Protein AF-0000000086112412 (afdb_homodimer)

Organism: NCBI:txid247094

Solvent-accessible surface area (backbone atoms only — not comparable to full-atom values): 7505 Å² total; per-residue (Å²): 132,84,78,70,73,68,68,68,74,53,65,44,59,56,47,49,50,49,49,50,50,15,34,48,50,32,51,50,53,48,42,70,76,32,40,67,43,32,32,53,35,8,46,41,42,70,71,30,73,93,46,27,77,70,74,34,40,70,40,39,38,48,37,15,52,48,49,48,69,104,134,83,79,72,73,70,70,70,73,53,66,46,61,57,46,48,49,48,48,50,49,16,36,49,49,33,52,51,53,49,43,70,76,32,42,67,45,33,31,53,35,8,46,42,43,69,71,30,73,94,46,28,78,70,75,34,39,71,41,38,38,49,36,15,51,48,50,49,70,103

Sequence (140 aa):
MANQNQEVDCPCGLLKGERKSNMQAALEITAKYCHNEMEEYGKCVSSKPGTWHHDCHTLKVKVAQCTSSQMANQNQEVDCPCGLLKGERKSNMQAALEITAKYCHNEMEEYGKCVSSKPGTWHHDCHTLKVKVAQCTSSQ

Foldseek 3Di:
DPPPPPPVPPVVVVVVVVVVVVVVVLVVVLCVQCVPLVVVLVVLCVVDPPCSVPPSVVSVVVSVVSSVVD/DPPPPPPVPPVVVVVVVVVVVVVVVLVVVLCVQCVPLVVVLVVLCVVDPPCSVPVSVVSVVVSVVSSVVD

InterPro domains:
  IPR031731 IMS import disulfide relay-system, CHCH-CHCH-like Cx9C [PF16860] (27-70)
  IPR052848 Coiled-coil-helix-coiled-coil-helix domain-containing protein [PTHR47106] (23-69)

Secondary structure (DSSP, 8-state):
----------THHHHHHHHHHHHHHHHHHHHHHSHHHHHHHHHHHHHSTTTHHHHTHHHHHHHHHHHHH-/----------THHHHHHHHHHHHHHHHHHHHHHSHHHHHHHHHHHHHSTTTHHHHTHHHHHHHHHHHHH-

pLDDT: mean 83.16, std 20.68, range [24.36, 97.25]

Structure (mmCIF, N/CA/C/O backbone):
data_AF-0000000086112412-model_v1
#
loop_
_entity.id
_entity.type
_entity.pdbx_description
1 polymer 'IMS import disulfide relay-system CHCH-CHCH-like Cx9C domain-containing protein'
#
loop_
_atom_site.group_PDB
_atom_site.id
_atom_site.type_symbol
_atom_site.label_atom_id
_atom_site.label_alt_id
_atom_site.label_comp_id
_atom_site.label_asym_id
_atom_site.label_entity_id
_atom_site.label_seq_id
_atom_site.pdbx_PDB_ins_code
_atom_site.Cartn_x
_atom_site.Cartn_y
_atom_site.Cartn_z
_atom_site.occupancy
_atom_site.B_iso_or_equiv
_atom_site.auth_seq_id
_atom_site.auth_comp_id
_atom_site.auth_asym_id
_atom_site.auth_atom_id
_atom_site.pdbx_PDB_model_num
ATOM 1 N N . MET A 1 1 ? 39.25 11.047 33.594 1 33.5 1 MET A N 1
ATOM 2 C CA . MET A 1 1 ? 38.281 11.758 32.781 1 33.5 1 MET A CA 1
ATOM 3 C C . MET A 1 1 ? 37.375 10.781 32.031 1 33.5 1 MET A C 1
ATOM 5 O O . MET A 1 1 ? 37.844 9.891 31.328 1 33.5 1 MET A O 1
ATOM 9 N N . ALA A 1 2 ? 36.156 10.477 32.688 1 34.78 2 ALA A N 1
ATOM 10 C CA . ALA A 1 2 ? 35.188 9.453 32.344 1 34.78 2 ALA A CA 1
ATOM 11 C C . ALA A 1 2 ? 34.656 9.641 30.938 1 34.78 2 ALA A C 1
ATOM 13 O O . ALA A 1 2 ? 34.344 10.758 30.531 1 34.78 2 ALA A O 1
ATOM 14 N N . ASN A 1 3 ? 35.219 8.938 30 1 34.06 3 ASN A N 1
ATOM 15 C CA . ASN A 1 3 ? 34.75 8.773 28.625 1 34.06 3 ASN A CA 1
ATOM 16 C C . ASN A 1 3 ? 33.25 8.375 28.594 1 34.06 3 ASN A C 1
ATOM 18 O O . ASN A 1 3 ? 32.938 7.219 28.859 1 34.06 3 ASN A O 1
ATOM 22 N N . GLN A 1 4 ? 32.438 9.094 29.359 1 30.02 4 GLN A N 1
ATOM 23 C CA . GLN A 1 4 ? 31.016 8.82 29.234 1 30.02 4 GLN A CA 1
ATOM 24 C C . GLN A 1 4 ? 30.609 8.742 27.766 1 30.02 4 GLN A C 1
ATOM 26 O O . GLN A 1 4 ? 30.719 9.719 27.016 1 30.02 4 GLN A O 1
ATOM 31 N N . ASN A 1 5 ? 30.984 7.691 27.109 1 37.12 5 ASN A N 1
ATOM 32 C CA . ASN A 1 5 ? 30.312 7.301 25.875 1 37.12 5 ASN A CA 1
ATOM 33 C C . ASN A 1 5 ? 28.828 7.613 25.922 1 37.12 5 ASN A C 1
ATOM 35 O O . ASN A 1 5 ? 28.062 6.906 26.594 1 37.12 5 ASN A O 1
ATOM 39 N N . GLN A 1 6 ? 28.422 8.766 26.234 1 33.25 6 GLN A N 1
ATOM 40 C CA . GLN A 1 6 ? 27.016 9.102 26.016 1 33.25 6 GLN A CA 1
ATOM 41 C C . GLN A 1 6 ? 26.516 8.523 24.703 1 33.25 6 GLN A C 1
ATOM 43 O O . GLN A 1 6 ? 26.875 8.992 23.625 1 33.25 6 GLN A O 1
ATOM 48 N N . GLU A 1 7 ? 26.438 7.223 24.641 1 42.53 7 GLU A N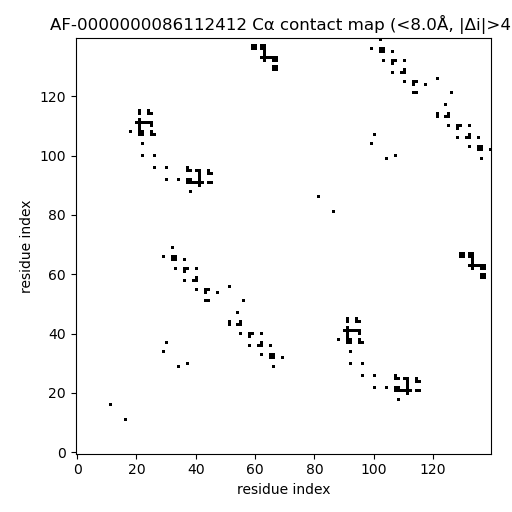 1
ATOM 49 C CA . GLU A 1 7 ? 25.516 6.746 23.609 1 42.53 7 GLU A CA 1
ATOM 50 C C . GLU A 1 7 ? 24.328 7.691 23.453 1 42.53 7 GLU A C 1
ATOM 52 O O . GLU A 1 7 ? 23.547 7.859 24.391 1 42.53 7 GLU A O 1
ATOM 57 N N . VAL A 1 8 ? 24.469 8.781 22.953 1 42.44 8 VAL A N 1
ATOM 58 C CA . VAL A 1 8 ? 23.312 9.531 22.438 1 42.44 8 VAL A CA 1
ATOM 59 C C . VAL A 1 8 ? 22.203 8.57 22.047 1 42.44 8 VAL A C 1
ATOM 61 O O . VAL A 1 8 ? 22.391 7.738 21.141 1 42.44 8 VAL A O 1
ATOM 64 N N . ASP A 1 9 ? 21.547 7.891 22.938 1 46.16 9 ASP A N 1
ATOM 65 C CA . ASP A 1 9 ? 20.234 7.305 22.688 1 46.16 9 ASP A CA 1
ATOM 66 C C . ASP A 1 9 ? 19.531 8.008 21.516 1 46.16 9 ASP A C 1
ATOM 68 O O . ASP A 1 9 ? 19.203 9.188 21.609 1 46.16 9 ASP A O 1
ATOM 72 N N . CYS A 1 10 ? 20.094 8.008 20.453 1 48.44 10 CYS A N 1
ATOM 73 C CA . CYS A 1 10 ? 19.547 8.492 19.188 1 48.44 10 CYS A CA 1
ATOM 74 C C . CYS A 1 10 ? 18.016 8.594 19.281 1 48.44 10 CYS A C 1
ATOM 76 O O . CYS A 1 10 ? 17.359 7.676 19.766 1 48.44 10 CYS A O 1
ATOM 78 N N . PRO A 1 11 ? 17.531 9.781 19.453 1 56.34 11 PRO A N 1
ATOM 79 C CA . PRO A 1 11 ? 16.125 10 19.125 1 56.34 11 PRO A CA 1
ATOM 80 C C . PRO A 1 11 ? 15.617 9.055 18.031 1 56.34 11 PRO A C 1
ATOM 82 O O . PRO A 1 11 ? 14.547 9.273 17.469 1 56.34 11 PRO A O 1
ATOM 85 N N . CYS A 1 12 ? 16.625 8.141 17.828 1 59.5 12 CYS A N 1
ATOM 86 C CA . CYS A 1 12 ? 16.328 7.164 16.781 1 59.5 12 CYS A CA 1
ATOM 87 C C . CYS A 1 12 ? 15.07 6.367 17.109 1 59.5 12 CYS A C 1
ATOM 89 O O . CYS A 1 12 ? 14.25 6.09 16.234 1 59.5 12 CYS A O 1
ATOM 91 N N . GLY A 1 13 ? 15.125 5.98 18.406 1 61.91 13 GLY A N 1
ATOM 92 C CA . GLY A 1 13 ? 13.898 5.277 18.75 1 61.91 13 GLY A CA 1
ATOM 93 C C . GLY A 1 13 ? 12.648 6.043 18.391 1 61.91 13 GLY A C 1
ATOM 94 O O . GLY A 1 13 ? 11.688 5.465 17.859 1 61.91 13 GLY A O 1
ATOM 95 N N . LEU A 1 14 ? 12.68 7.293 18.766 1 69.06 14 LEU A N 1
ATOM 96 C CA . LEU A 1 14 ? 11.531 8.133 18.422 1 69.06 14 LEU A CA 1
ATOM 97 C C . LEU A 1 14 ? 11.367 8.234 16.906 1 69.06 14 LEU A C 1
ATOM 99 O O . LEU A 1 14 ? 10.25 8.156 16.391 1 69.06 14 LEU A O 1
ATOM 103 N N . LEU A 1 15 ? 12.57 8.352 16.281 1 76.5 15 LEU A N 1
ATOM 104 C CA . LEU A 1 15 ? 12.5 8.422 14.828 1 76.5 15 LEU A CA 1
ATOM 105 C C . LEU A 1 15 ? 11.961 7.117 14.242 1 76.5 15 LEU A C 1
ATOM 107 O O . LEU A 1 15 ? 11.148 7.137 13.32 1 76.5 15 LEU A O 1
ATOM 111 N N . LYS A 1 16 ? 12.531 6.082 15.008 1 80.31 16 LYS A N 1
ATOM 112 C CA . LYS A 1 16 ? 12.023 4.785 14.562 1 80.31 16 LYS A CA 1
ATOM 113 C C . LYS A 1 16 ? 10.523 4.66 14.844 1 80.31 16 LYS A C 1
ATOM 115 O O . LYS A 1 16 ? 9.781 4.129 14.016 1 80.31 16 LYS A O 1
ATOM 120 N N . GLY A 1 17 ? 10.094 5.145 15.984 1 84.31 17 GLY A N 1
ATOM 121 C CA . GLY A 1 17 ? 8.688 5.156 16.328 1 84.31 17 GLY A CA 1
ATOM 122 C C . GLY A 1 17 ? 7.844 5.977 15.375 1 84.31 17 GLY A C 1
ATOM 123 O O . GLY A 1 17 ? 6.797 5.516 14.906 1 84.31 17 GLY A O 1
ATOM 124 N N . GLU A 1 18 ? 8.336 7.082 15.125 1 85.06 18 GLU A N 1
ATOM 125 C CA . GLU A 1 18 ? 7.613 7.961 14.203 1 85.06 18 GLU A CA 1
ATOM 126 C C . GLU A 1 18 ? 7.594 7.383 12.797 1 85.06 18 GLU A C 1
ATOM 128 O O . GLU A 1 18 ? 6.562 7.41 12.117 1 85.06 18 GLU A O 1
ATOM 133 N N . ARG A 1 19 ? 8.742 6.859 12.445 1 83.75 19 ARG A N 1
ATOM 134 C CA . ARG A 1 19 ? 8.836 6.266 11.117 1 83.75 19 ARG A CA 1
ATOM 135 C C . ARG A 1 19 ? 7.863 5.102 10.969 1 83.75 19 ARG A C 1
ATOM 137 O O . ARG A 1 19 ? 7.203 4.969 9.93 1 83.75 19 ARG A O 1
ATOM 144 N N . LYS A 1 20 ? 7.801 4.348 12.055 1 88.19 20 LYS A N 1
ATOM 145 C CA . LYS A 1 20 ? 6.879 3.217 12.031 1 88.19 20 LYS A CA 1
ATOM 146 C C . LYS A 1 20 ? 5.43 3.691 11.977 1 88.19 20 LYS A C 1
ATOM 148 O O . LYS A 1 20 ? 4.617 3.135 11.234 1 88.19 20 LYS A O 1
ATOM 153 N N . SER A 1 21 ? 5.129 4.695 12.672 1 92.19 21 SER A N 1
ATOM 154 C CA . SER A 1 21 ? 3.777 5.242 12.703 1 92.19 21 SER A CA 1
ATOM 155 C C . SER A 1 21 ? 3.396 5.848 11.352 1 92.19 21 SER A C 1
ATOM 157 O O . SER A 1 21 ? 2.268 5.676 10.891 1 92.19 21 SER A O 1
ATOM 159 N N . ASN A 1 22 ? 4.285 6.469 10.781 1 93.62 22 ASN A N 1
ATOM 160 C CA . ASN A 1 22 ? 4.023 7.066 9.477 1 93.62 22 ASN A CA 1
ATOM 161 C C . ASN A 1 22 ? 3.807 6 8.406 1 93.62 22 ASN A C 1
ATOM 163 O O . ASN A 1 22 ? 2.912 6.129 7.566 1 93.62 22 ASN A O 1
ATOM 167 N N . MET A 1 23 ? 4.641 4.973 8.406 1 94 23 MET A N 1
ATOM 168 C CA . MET A 1 23 ? 4.461 3.846 7.492 1 94 23 MET A CA 1
ATOM 169 C C . MET A 1 23 ? 3.1 3.188 7.699 1 94 23 MET A C 1
ATOM 171 O O . MET A 1 23 ? 2.395 2.898 6.73 1 94 23 MET A O 1
ATOM 175 N N . GLN A 1 24 ? 2.768 3.08 8.969 1 93.44 24 GLN A N 1
ATOM 176 C CA . GLN A 1 24 ? 1.493 2.447 9.289 1 93.44 24 GLN A CA 1
ATOM 177 C C . GLN A 1 24 ? 0.321 3.301 8.812 1 93.44 24 GLN A C 1
ATOM 179 O O . GLN A 1 24 ? -0.668 2.773 8.297 1 93.44 24 GLN A O 1
ATOM 184 N N . ALA A 1 25 ? 0.464 4.559 8.984 1 93.81 25 ALA A N 1
ATOM 185 C CA . ALA A 1 25 ? -0.585 5.457 8.508 1 93.81 25 ALA A CA 1
ATOM 186 C C . ALA A 1 25 ? -0.756 5.344 6.996 1 93.81 25 ALA A C 1
ATOM 188 O O . ALA A 1 25 ? -1.88 5.254 6.496 1 93.81 25 ALA A O 1
ATOM 189 N N . ALA A 1 26 ? 0.316 5.34 6.215 1 95.88 26 ALA A N 1
ATOM 190 C CA . ALA A 1 26 ? 0.276 5.211 4.758 1 95.88 26 ALA A CA 1
ATOM 191 C C . ALA A 1 26 ? -0.35 3.881 4.344 1 95.88 26 ALA A C 1
ATOM 193 O O . ALA A 1 26 ? -1.208 3.842 3.461 1 95.88 26 ALA A O 1
ATOM 194 N N . LEU A 1 27 ? 0.049 2.803 5.031 1 95.62 27 LEU A N 1
ATOM 195 C CA . LEU A 1 27 ? -0.446 1.47 4.703 1 95.62 27 LEU A CA 1
ATOM 196 C C . LEU A 1 27 ? -1.939 1.358 4.992 1 95.62 27 LEU A C 1
ATOM 198 O O . LEU A 1 27 ? -2.684 0.765 4.207 1 95.62 27 LEU A O 1
ATOM 202 N N . GLU A 1 28 ? -2.363 1.979 6.113 1 93 28 GLU A N 1
ATOM 203 C CA . GLU A 1 28 ? -3.771 1.932 6.496 1 93 28 GLU A CA 1
ATOM 204 C C . GLU A 1 28 ? -4.641 2.674 5.488 1 93 28 GLU A C 1
ATOM 206 O O . GLU A 1 28 ? -5.727 2.207 5.137 1 93 28 GLU A O 1
ATOM 211 N N . ILE A 1 29 ? -4.215 3.777 4.949 1 92.88 29 ILE A N 1
ATOM 212 C CA . ILE A 1 29 ? -4.969 4.547 3.967 1 92.88 29 ILE A CA 1
ATOM 213 C C . ILE A 1 29 ? -5.078 3.756 2.666 1 92.88 29 ILE A C 1
ATOM 215 O O . ILE A 1 29 ? -6.168 3.635 2.098 1 92.88 29 ILE A O 1
ATOM 219 N N . THR A 1 30 ? -3.963 3.242 2.24 1 93.69 30 THR A N 1
ATOM 220 C CA . THR A 1 30 ? -3.947 2.465 1.007 1 93.69 30 THR A CA 1
ATOM 221 C C . THR A 1 30 ? -4.895 1.271 1.107 1 93.69 30 THR A C 1
ATOM 223 O O . THR A 1 30 ? -5.66 1.001 0.181 1 93.69 30 THR A O 1
ATOM 226 N N . ALA A 1 31 ? -4.805 0.568 2.205 1 93.62 31 ALA A N 1
ATOM 227 C CA . ALA A 1 31 ? -5.648 -0.607 2.408 1 93.62 31 ALA A CA 1
ATOM 228 C C . ALA A 1 31 ? -7.121 -0.219 2.496 1 93.62 31 ALA A C 1
ATOM 230 O O . ALA A 1 31 ? -7.992 -0.946 2.01 1 93.62 31 ALA A O 1
ATOM 231 N N . LYS A 1 32 ? -7.445 0.872 3.152 1 93.5 32 LYS A N 1
ATOM 232 C CA . LYS A 1 32 ? -8.82 1.317 3.348 1 93.5 32 LYS A CA 1
ATOM 233 C C . LYS A 1 32 ? -9.516 1.554 2.01 1 93.5 32 LYS A C 1
ATOM 235 O O . LYS A 1 32 ? -10.68 1.172 1.83 1 93.5 32 LYS A O 1
ATOM 240 N N . TYR A 1 33 ? -8.844 2.121 1.06 1 93.38 33 TYR A N 1
ATOM 241 C CA . TYR A 1 33 ? -9.469 2.514 -0.197 1 93.38 33 TYR A CA 1
ATOM 242 C C . TYR A 1 33 ? -9.305 1.427 -1.252 1 93.38 33 TYR A C 1
ATOM 244 O O . TYR A 1 33 ? -10.141 1.296 -2.152 1 93.38 33 TYR A O 1
ATOM 252 N N . CYS A 1 34 ? -8.273 0.674 -1.155 1 96.56 34 CYS A N 1
ATOM 253 C CA . CYS A 1 34 ? -7.969 -0.286 -2.209 1 96.56 34 CYS A CA 1
ATOM 254 C C . CYS A 1 34 ? -7.949 -1.709 -1.663 1 96.56 34 CYS A C 1
ATOM 256 O O . CYS A 1 34 ? -7.164 -2.541 -2.117 1 96.56 34 CYS A O 1
ATOM 258 N N . HIS A 1 35 ? -8.836 -1.956 -0.711 1 94.56 35 HIS A N 1
ATOM 259 C CA . HIS A 1 35 ? -8.836 -3.236 -0.011 1 94.56 35 HIS A CA 1
ATOM 260 C C . HIS A 1 35 ? -9.016 -4.395 -0.985 1 94.56 35 HIS A C 1
ATOM 262 O O . HIS A 1 35 ? -8.289 -5.391 -0.908 1 94.56 35 HIS A O 1
ATOM 268 N N . ASN A 1 36 ? -9.898 -4.297 -1.943 1 95.44 36 ASN A N 1
ATOM 269 C CA . ASN A 1 36 ? -10.18 -5.383 -2.873 1 95.44 36 ASN A CA 1
ATOM 270 C C . ASN A 1 36 ? -9 -5.648 -3.801 1 95.44 36 ASN A C 1
ATOM 272 O O . ASN A 1 36 ? -8.609 -6.801 -4.004 1 95.44 36 ASN A O 1
ATOM 276 N N . GLU A 1 37 ? -8.469 -4.594 -4.32 1 96.44 37 GLU A N 1
ATOM 277 C CA . GLU A 1 37 ? -7.312 -4.734 -5.199 1 96.44 37 GLU A CA 1
ATOM 278 C C . GLU A 1 37 ? -6.129 -5.352 -4.461 1 96.44 37 GLU A C 1
ATOM 280 O O . GLU A 1 37 ? -5.434 -6.215 -5.004 1 96.44 37 GLU A O 1
ATOM 285 N N . MET A 1 38 ? -5.957 -5.023 -3.211 1 96.81 38 MET A N 1
ATOM 286 C CA . MET A 1 38 ? -4.844 -5.527 -2.41 1 96.81 38 MET A CA 1
ATOM 287 C C . MET A 1 38 ? -5.043 -7 -2.066 1 96.81 38 MET A C 1
ATOM 289 O O . MET A 1 38 ? -4.094 -7.785 -2.109 1 96.81 38 MET A O 1
ATOM 293 N N . GLU A 1 39 ? -6.203 -7.359 -1.751 1 95.94 39 GLU A N 1
ATOM 294 C CA . GLU A 1 39 ? -6.488 -8.75 -1.413 1 95.94 39 GLU A CA 1
ATOM 295 C C . GLU A 1 39 ? -6.27 -9.664 -2.613 1 95.94 39 GLU A C 1
ATOM 297 O O . GLU A 1 39 ? -5.707 -10.75 -2.477 1 95.94 39 GLU A O 1
ATOM 302 N N . GLU A 1 40 ? -6.703 -9.195 -3.75 1 96.69 40 GLU A N 1
ATOM 303 C CA . GLU A 1 40 ? -6.492 -9.992 -4.953 1 96.69 40 GLU A CA 1
ATOM 304 C C . GLU A 1 40 ? -5.004 -10.141 -5.262 1 96.69 40 GLU A C 1
ATOM 306 O O . GLU A 1 40 ? -4.547 -11.234 -5.605 1 96.69 40 GLU A O 1
ATOM 311 N N . TYR A 1 41 ? -4.328 -9.109 -5.215 1 96.25 41 TYR A N 1
ATOM 312 C CA . TYR A 1 41 ? -2.883 -9.156 -5.414 1 96.25 41 TYR A CA 1
ATOM 313 C C . TYR A 1 41 ? -2.221 -10.078 -4.395 1 96.25 41 TYR A C 1
ATOM 315 O O . TYR A 1 41 ? -1.388 -10.914 -4.754 1 96.25 41 TYR A O 1
ATOM 323 N N . GLY A 1 42 ? -2.572 -9.93 -3.119 1 96.19 42 GLY A N 1
ATOM 324 C CA . GLY A 1 42 ? -2.041 -10.805 -2.082 1 96.19 42 GLY A CA 1
ATOM 325 C C . GLY A 1 42 ? -2.32 -12.273 -2.336 1 96.19 42 GLY A C 1
ATOM 326 O O . GLY A 1 42 ? -1.453 -13.125 -2.123 1 96.19 42 GLY A O 1
ATOM 327 N N . LYS A 1 43 ? -3.541 -12.594 -2.703 1 96 43 LYS A N 1
ATOM 328 C CA . LYS A 1 43 ? -3.898 -13.969 -3.051 1 96 43 LYS A CA 1
ATOM 329 C C . LYS A 1 43 ? -2.99 -14.508 -4.148 1 96 43 LYS A C 1
ATOM 331 O O . LYS A 1 43 ? -2.525 -15.648 -4.074 1 96 43 LYS A O 1
ATOM 336 N N . CYS A 1 44 ? -2.748 -13.688 -5.168 1 96.38 44 CYS A N 1
ATOM 337 C CA . CYS A 1 44 ? -1.875 -14.07 -6.27 1 96.38 44 CYS A CA 1
ATOM 338 C C . CYS A 1 44 ? -0.456 -14.328 -5.777 1 96.38 44 CYS A C 1
ATOM 340 O O . CYS A 1 44 ? 0.154 -15.336 -6.129 1 96.38 44 CYS A O 1
ATOM 342 N N . VAL A 1 45 ? -0.01 -13.43 -4.938 1 94.88 45 VAL A N 1
ATOM 343 C CA . VAL A 1 45 ? 1.338 -13.547 -4.387 1 94.88 45 VAL A CA 1
ATOM 344 C C . VAL A 1 45 ? 1.456 -14.828 -3.57 1 94.88 45 VAL A C 1
ATOM 346 O O . VAL A 1 45 ? 2.445 -15.555 -3.686 1 94.88 45 VAL A O 1
ATOM 349 N N . SER A 1 46 ? 0.444 -15.0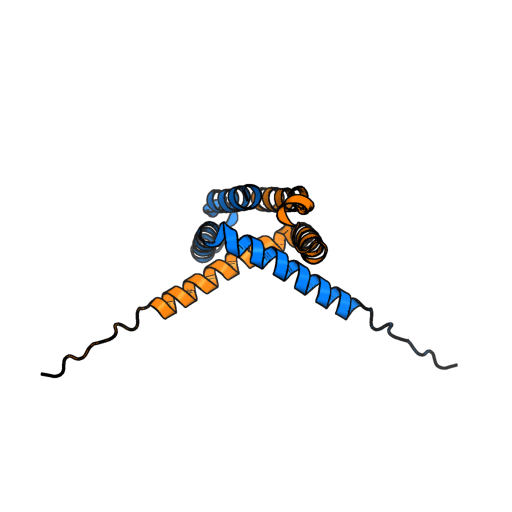86 -2.85 1 93.62 46 SER A N 1
ATOM 350 C CA . SER A 1 46 ? 0.471 -16.266 -1.983 1 93.62 46 SER A CA 1
ATOM 351 C C . SER A 1 46 ? 0.341 -17.547 -2.793 1 93.62 46 SER A C 1
ATOM 353 O O . SER A 1 46 ? 0.881 -18.594 -2.408 1 93.62 46 SER A O 1
ATOM 355 N N . SER A 1 47 ? -0.312 -17.453 -3.912 1 94.31 47 SER A N 1
ATOM 356 C CA . SER A 1 47 ? -0.584 -18.641 -4.715 1 94.31 47 SER A CA 1
ATOM 357 C C . SER A 1 47 ? 0.554 -18.922 -5.688 1 94.31 47 SER A C 1
ATOM 359 O O . SER A 1 47 ? 0.662 -20.031 -6.223 1 94.31 47 SER A O 1
ATOM 361 N N . LYS A 1 48 ? 1.344 -17.922 -5.988 1 92.56 48 LYS A N 1
ATOM 362 C CA . LYS A 1 48 ? 2.41 -18.062 -6.973 1 92.56 48 LYS A CA 1
ATOM 363 C C . LYS A 1 48 ? 3.77 -17.734 -6.371 1 92.56 48 LYS A C 1
ATOM 365 O O . LYS A 1 48 ? 4.457 -16.828 -6.844 1 92.56 48 LYS A O 1
ATOM 370 N N . PRO A 1 49 ? 4.07 -18.703 -5.441 1 86.25 49 PRO A N 1
ATOM 371 C CA . PRO A 1 49 ? 5.363 -18.406 -4.82 1 86.25 49 PRO A CA 1
ATOM 372 C C . PRO A 1 49 ? 6.531 -18.547 -5.793 1 86.25 49 PRO A C 1
ATOM 374 O O . PRO A 1 49 ? 6.535 -19.453 -6.629 1 86.25 49 PRO A O 1
ATOM 377 N N . GLY A 1 50 ? 7.375 -17.672 -5.973 1 92.06 50 GLY A N 1
ATOM 378 C CA . GLY A 1 50 ? 8.57 -17.719 -6.805 1 92.06 50 GLY A CA 1
ATOM 379 C C . GLY A 1 50 ? 8.414 -16.969 -8.109 1 92.06 50 GLY A C 1
ATOM 380 O O . GLY A 1 50 ? 9.414 -16.609 -8.742 1 92.06 50 GLY A O 1
ATOM 381 N N . THR A 1 51 ? 7.141 -16.906 -8.617 1 92.38 51 THR A N 1
ATOM 382 C CA . THR A 1 51 ? 6.973 -16.25 -9.914 1 92.38 51 THR A CA 1
ATOM 383 C C . THR A 1 51 ? 6.004 -15.078 -9.805 1 92.38 51 THR A C 1
ATOM 385 O O . THR A 1 51 ? 5.527 -14.562 -10.812 1 92.38 51 THR A O 1
ATOM 388 N N . TRP A 1 52 ? 5.668 -14.734 -8.68 1 91.56 52 TRP A N 1
ATOM 389 C CA . TRP A 1 52 ? 4.645 -13.727 -8.453 1 91.56 52 TRP A CA 1
ATOM 390 C C . TRP A 1 52 ? 5.012 -12.414 -9.148 1 91.56 52 TRP A C 1
ATOM 392 O O . TRP A 1 52 ? 4.133 -11.641 -9.539 1 91.56 52 TRP A O 1
ATOM 402 N N . HIS A 1 53 ? 6.234 -12.07 -9.289 1 88.94 53 HIS A N 1
ATOM 403 C CA . HIS A 1 53 ? 6.664 -10.812 -9.883 1 88.94 53 HIS A CA 1
ATOM 404 C C . HIS A 1 53 ? 6.184 -10.695 -11.328 1 88.94 53 HIS A C 1
ATOM 406 O O . HIS A 1 53 ? 5.809 -9.602 -11.773 1 88.94 53 HIS A O 1
ATOM 412 N N . HIS A 1 54 ? 6.176 -11.828 -11.961 1 92.62 54 HIS A N 1
ATOM 413 C CA . HIS A 1 54 ? 5.738 -11.859 -13.352 1 92.62 54 HIS A CA 1
ATOM 414 C C . HIS A 1 54 ? 4.254 -12.188 -13.461 1 92.62 54 HIS A C 1
ATOM 416 O O . HIS A 1 54 ? 3.51 -11.508 -14.164 1 92.62 54 HIS A O 1
ATOM 422 N N . ASP A 1 55 ? 3.857 -13.102 -12.641 1 94.94 55 ASP A N 1
ATOM 423 C CA . ASP A 1 55 ? 2.508 -13.633 -12.789 1 94.94 55 ASP A CA 1
ATOM 424 C C . ASP A 1 55 ? 1.469 -12.656 -12.242 1 94.94 55 ASP A C 1
ATOM 426 O O . ASP A 1 55 ? 0.328 -12.633 -12.711 1 94.94 55 ASP A O 1
ATOM 430 N N . CYS A 1 56 ? 1.888 -11.836 -11.336 1 96.56 56 CYS A N 1
ATOM 431 C CA . CYS A 1 56 ? 0.907 -11 -10.656 1 96.56 56 CYS A CA 1
ATOM 432 C C . CYS A 1 56 ? 1.103 -9.531 -11.023 1 96.56 56 CYS A C 1
ATOM 434 O O . CYS A 1 56 ? 0.547 -8.641 -10.375 1 96.56 56 CYS A O 1
ATOM 436 N N . HIS A 1 57 ? 1.797 -9.258 -12.055 1 95.31 57 HIS A N 1
ATOM 437 C CA . HIS A 1 57 ? 2.143 -7.895 -12.438 1 95.31 57 HIS A CA 1
ATOM 438 C C . HIS A 1 57 ? 0.892 -7.062 -12.711 1 95.31 57 HIS A C 1
ATOM 440 O O . HIS A 1 57 ? 0.798 -5.914 -12.281 1 95.31 57 HIS A O 1
ATOM 446 N N . THR A 1 58 ? -0.069 -7.609 -13.398 1 96.56 58 THR A N 1
ATOM 447 C CA . THR A 1 58 ? -1.279 -6.879 -13.758 1 96.56 58 THR A CA 1
ATOM 448 C C . THR A 1 58 ? -2.043 -6.453 -12.508 1 96.56 58 THR A C 1
ATOM 450 O O . THR A 1 58 ? -2.588 -5.348 -12.461 1 96.56 58 THR A O 1
ATOM 453 N N . LEU A 1 59 ? -2.088 -7.277 -11.5 1 96.62 59 LEU A N 1
ATOM 454 C CA . LEU A 1 59 ? -2.773 -6.961 -10.25 1 96.62 59 LEU A CA 1
ATOM 455 C C . LEU A 1 59 ? -2.031 -5.871 -9.484 1 96.62 59 LEU A C 1
ATOM 457 O O . LEU A 1 59 ? -2.656 -4.996 -8.883 1 96.62 59 LEU A O 1
ATOM 461 N N . LYS A 1 60 ? -0.736 -5.918 -9.586 1 95.69 60 LYS A N 1
ATOM 462 C CA . LYS A 1 60 ? 0.08 -4.867 -8.984 1 95.69 60 LYS A CA 1
ATOM 463 C C . LYS A 1 60 ? -0.23 -3.508 -9.602 1 95.69 60 LYS A C 1
ATOM 465 O O . LYS A 1 60 ? -0.366 -2.512 -8.891 1 95.69 60 LYS A O 1
ATOM 470 N N . VAL A 1 61 ? -0.346 -3.492 -10.898 1 96.88 61 VAL A N 1
ATOM 471 C CA . VAL A 1 61 ? -0.647 -2.258 -11.609 1 96.88 61 VAL A CA 1
ATOM 472 C C . VAL A 1 61 ? -2.027 -1.748 -11.211 1 96.88 61 VAL A C 1
ATOM 474 O O . VAL A 1 61 ? -2.232 -0.54 -11.062 1 96.88 61 VAL A O 1
ATOM 477 N N . LYS A 1 62 ? -2.965 -2.572 -10.953 1 97.25 62 LYS A N 1
ATOM 478 C CA . LYS A 1 62 ? -4.305 -2.182 -10.523 1 97.25 62 LYS A CA 1
ATOM 479 C C . LYS A 1 62 ? -4.273 -1.543 -9.133 1 97.25 62 LYS A C 1
ATOM 481 O O . LYS A 1 62 ? -4.996 -0.581 -8.875 1 97.25 62 LYS A O 1
ATOM 486 N N . VAL A 1 63 ? -3.422 -2.15 -8.281 1 96.69 63 VAL A N 1
ATOM 487 C CA . VAL A 1 63 ? -3.248 -1.547 -6.969 1 96.69 63 VAL A CA 1
ATOM 488 C C . VAL A 1 63 ? -2.719 -0.122 -7.117 1 96.69 63 VAL A C 1
ATOM 490 O O . VAL A 1 63 ? -3.213 0.801 -6.465 1 96.69 63 VAL A O 1
ATOM 493 N N . ALA A 1 64 ? -1.73 0.067 -7.996 1 96.31 64 ALA A N 1
ATOM 494 C CA . ALA A 1 64 ? -1.146 1.384 -8.234 1 96.31 64 ALA A CA 1
ATOM 495 C C . ALA A 1 64 ? -2.189 2.357 -8.773 1 96.31 64 ALA A C 1
ATOM 497 O O . ALA A 1 64 ? -2.275 3.5 -8.32 1 96.31 64 ALA A O 1
ATOM 498 N N . GLN A 1 65 ? -3 1.96 -9.719 1 96.44 65 GLN A N 1
ATOM 499 C CA . GLN A 1 65 ? -4.043 2.791 -10.305 1 96.44 65 GLN A CA 1
ATOM 500 C C . GLN A 1 65 ? -5.09 3.182 -9.266 1 96.44 65 GLN A C 1
ATOM 502 O O . GLN A 1 65 ? -5.531 4.332 -9.219 1 96.44 65 GLN A O 1
ATOM 507 N N . CYS A 1 66 ? -5.453 2.215 -8.492 1 96.56 66 CYS A N 1
ATOM 508 C CA . CYS A 1 66 ? -6.406 2.486 -7.418 1 96.56 66 CYS A CA 1
ATOM 509 C C . CYS A 1 66 ? -5.844 3.508 -6.438 1 96.56 66 CYS A C 1
ATOM 511 O O . CYS A 1 66 ? -6.559 4.406 -5.992 1 96.56 66 CYS A O 1
ATOM 513 N N . THR A 1 67 ? -4.559 3.336 -6.023 1 95.19 67 THR A N 1
ATOM 514 C CA . THR A 1 67 ? -3.896 4.227 -5.078 1 95.19 67 THR A CA 1
ATOM 515 C C . THR A 1 67 ? -3.912 5.664 -5.586 1 95.19 67 THR A C 1
ATOM 517 O O . THR A 1 67 ? -4.152 6.598 -4.82 1 95.19 67 THR A O 1
ATOM 520 N N . SER A 1 68 ? -3.738 5.863 -6.898 1 94.38 68 SER A N 1
ATOM 521 C CA . SER A 1 68 ? -3.631 7.215 -7.441 1 94.38 68 SER A CA 1
ATOM 522 C C . SER A 1 68 ? -5.004 7.789 -7.773 1 94.38 68 SER A C 1
ATOM 524 O O . SER A 1 68 ? -5.129 8.977 -8.07 1 94.38 68 SER A O 1
ATOM 526 N N . SER A 1 69 ? -6.012 7.043 -7.762 1 89.44 69 SER A N 1
ATOM 527 C CA . SER A 1 69 ? -7.344 7.488 -8.156 1 89.44 69 SER A CA 1
ATOM 528 C C . SER A 1 69 ? -8.125 8.039 -6.965 1 89.44 69 SER A C 1
ATOM 530 O O . SER A 1 69 ? -9.172 8.656 -7.137 1 89.44 69 SER A O 1
ATOM 532 N N . GLN A 1 70 ? -7.621 7.93 -5.914 1 69.38 70 GLN A N 1
ATOM 533 C CA . GLN A 1 70 ? -8.328 8.375 -4.715 1 69.38 70 GLN A CA 1
ATOM 534 C C . GLN A 1 70 ? -7.836 9.742 -4.266 1 69.38 70 GLN A C 1
ATOM 536 O O . GLN A 1 70 ? -6.688 10.117 -4.523 1 69.38 70 GLN A O 1
ATOM 541 N N . MET B 1 1 ? -37.375 -32.875 18 1 24.36 1 MET B N 1
ATOM 542 C CA . MET B 1 1 ? -36.281 -32.844 17.031 1 24.36 1 MET B CA 1
ATOM 543 C C . MET B 1 1 ? -35.625 -31.469 16.984 1 24.36 1 MET B C 1
ATOM 545 O O . MET B 1 1 ? -36.312 -30.469 16.688 1 24.36 1 MET B O 1
ATOM 549 N N . ALA B 1 2 ? -34.625 -31.25 17.922 1 34.09 2 ALA B N 1
ATOM 550 C CA . ALA B 1 2 ? -33.906 -30 18.219 1 34.09 2 ALA B CA 1
ATOM 551 C C . ALA B 1 2 ? -33.312 -29.391 16.969 1 34.09 2 ALA B C 1
ATOM 553 O O . ALA B 1 2 ? -32.844 -30.109 16.078 1 34.09 2 ALA B O 1
ATOM 554 N N . ASN B 1 3 ? -33.938 -28.328 16.469 1 31.45 3 ASN B N 1
ATOM 555 C CA . ASN B 1 3 ? -33.438 -27.422 15.422 1 31.45 3 ASN B CA 1
ATOM 556 C C . ASN B 1 3 ? -31.984 -27.062 15.625 1 31.45 3 ASN B C 1
ATOM 558 O O . ASN B 1 3 ? -31.641 -26.344 16.562 1 31.45 3 ASN B O 1
ATOM 562 N N . GLN B 1 4 ? -31.141 -28.047 15.633 1 30.52 4 GLN B N 1
ATOM 563 C CA . GLN B 1 4 ? -29.703 -27.766 15.664 1 30.52 4 GLN B CA 1
ATOM 564 C C . GLN B 1 4 ? -29.344 -26.672 14.656 1 30.52 4 GLN B C 1
ATOM 566 O O . GLN B 1 4 ? -29.516 -26.844 13.453 1 30.52 4 GLN B O 1
ATOM 571 N N . ASN B 1 5 ? -29.812 -25.469 14.891 1 37.44 5 ASN B N 1
ATOM 572 C CA . ASN B 1 5 ? -29.219 -24.297 14.258 1 37.44 5 ASN B CA 1
ATOM 573 C C . ASN B 1 5 ? -27.703 -24.469 14.07 1 37.44 5 ASN B C 1
ATOM 575 O O . ASN B 1 5 ? -26.938 -24.312 15.031 1 37.44 5 ASN B O 1
ATOM 579 N N . GLN B 1 6 ? -27.266 -25.469 13.492 1 33.19 6 GLN B N 1
ATOM 580 C CA . GLN B 1 6 ? -25.859 -25.5 13.102 1 33.19 6 GLN B CA 1
ATOM 581 C C . GLN B 1 6 ? -25.406 -24.156 12.539 1 33.19 6 GLN B C 1
ATOM 583 O O . GLN B 1 6 ? -25.812 -23.766 11.438 1 33.19 6 GLN B O 1
ATOM 588 N N . GLU B 1 7 ? -25.344 -23.156 13.352 1 42.34 7 GLU B N 1
ATOM 589 C CA . GLU B 1 7 ? -24.484 -22.047 12.93 1 42.34 7 GLU B CA 1
ATOM 590 C C . GLU B 1 7 ? -23.281 -22.562 12.125 1 42.34 7 GLU B C 1
ATOM 592 O O . GLU B 1 7 ? -22.453 -23.297 12.648 1 42.34 7 GLU B O 1
ATOM 597 N N . VAL B 1 8 ? -23.406 -22.984 10.969 1 42.47 8 VAL B N 1
ATOM 598 C CA . VAL B 1 8 ? -22.297 -23.125 10.047 1 42.47 8 VAL B CA 1
ATOM 599 C C . VAL B 1 8 ? -21.188 -22.125 10.406 1 42.47 8 VAL B C 1
ATOM 601 O O . VAL B 1 8 ? -21.406 -20.922 10.359 1 42.47 8 VAL B O 1
ATOM 604 N N . ASP B 1 9 ? -20.516 -22.266 11.461 1 46.09 9 ASP B N 1
ATOM 605 C CA . ASP B 1 9 ? -19.203 -21.641 11.68 1 46.09 9 ASP B CA 1
ATOM 606 C C . ASP B 1 9 ? -18.531 -21.312 10.359 1 46.09 9 ASP B C 1
ATOM 608 O O . ASP B 1 9 ? -18.172 -22.203 9.594 1 46.09 9 ASP B O 1
ATOM 612 N N . CYS B 1 10 ? -19.094 -20.547 9.578 1 48.09 10 CYS B N 1
ATOM 613 C CA . CYS B 1 10 ? -18.547 -20.031 8.328 1 48.09 10 CYS B CA 1
ATOM 614 C C . CYS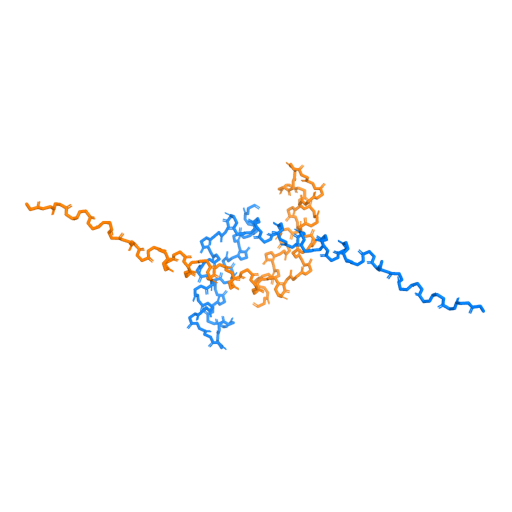 B 1 10 ? -17.031 -20.125 8.305 1 48.09 10 CYS B C 1
ATOM 616 O O . CYS B 1 10 ? -16.359 -19.797 9.281 1 48.09 10 CYS B O 1
ATOM 618 N N . PRO B 1 11 ? -16.547 -21.109 7.594 1 56.84 11 PRO B N 1
ATOM 619 C CA . PRO B 1 11 ? -15.141 -21.031 7.184 1 56.84 11 PRO B CA 1
ATOM 620 C C . PRO B 1 11 ? -14.648 -19.594 7.047 1 56.84 11 PRO B C 1
ATOM 622 O O . PRO B 1 11 ? -13.609 -19.344 6.441 1 56.84 11 PRO B O 1
ATOM 625 N N . CYS B 1 12 ? -15.641 -18.797 7.551 1 59.03 12 CYS B N 1
ATOM 626 C CA . C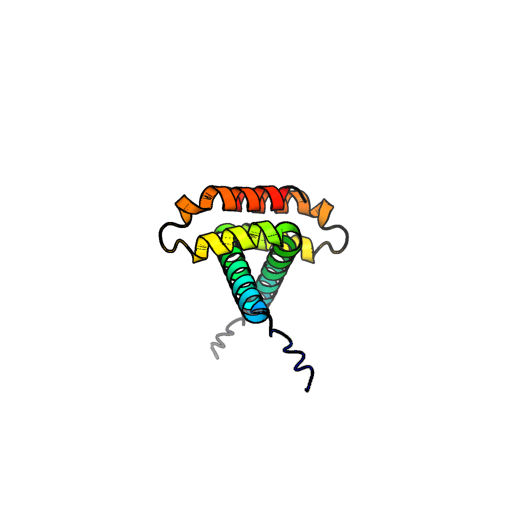YS B 1 12 ? -15.375 -17.375 7.48 1 59.03 12 CYS B CA 1
ATOM 627 C C . CYS B 1 12 ? -14.094 -17.016 8.234 1 59.03 12 CYS B C 1
ATOM 629 O O . CYS B 1 12 ? -13.305 -16.188 7.773 1 59.03 12 CYS B O 1
ATOM 631 N N . GLY B 1 13 ? -14.086 -17.656 9.406 1 61.56 13 GLY B N 1
ATOM 632 C CA . GLY B 1 13 ? -12.844 -17.375 10.102 1 61.56 13 GLY B CA 1
ATOM 633 C C . GLY B 1 13 ? -11.609 -17.641 9.258 1 61.56 13 GLY B C 1
ATOM 634 O O . GLY B 1 13 ? -10.672 -16.828 9.258 1 61.56 13 GLY B O 1
ATOM 635 N N . LEU B 1 14 ? -11.609 -18.812 8.672 1 69.5 14 LEU B N 1
ATOM 636 C CA . LEU B 1 14 ? -10.484 -19.156 7.797 1 69.5 14 LEU B CA 1
ATOM 637 C C . LEU B 1 14 ? -10.391 -18.172 6.633 1 69.5 14 LEU B C 1
ATOM 639 O O . LEU B 1 14 ? -9.297 -17.734 6.27 1 69.5 14 LEU B O 1
ATOM 643 N N . LEU B 1 15 ? -11.602 -17.828 6.168 1 77.06 15 LEU B N 1
ATOM 644 C CA . LEU B 1 15 ? -11.594 -16.875 5.07 1 77.06 15 LEU B CA 1
ATOM 645 C C . LEU B 1 15 ? -11.078 -15.516 5.539 1 77.06 15 LEU B C 1
ATOM 647 O O . LEU B 1 15 ? -10.312 -14.859 4.828 1 77.06 15 LEU B O 1
ATOM 651 N N . LYS B 1 16 ? -11.547 -15.32 6.773 1 79.62 16 LYS B N 1
ATOM 652 C CA . LYS B 1 16 ? -11.039 -14.07 7.336 1 79.62 16 LYS B CA 1
ATOM 653 C C . LYS B 1 16 ? -9.531 -14.141 7.57 1 79.62 16 LYS B C 1
ATOM 655 O O . LYS B 1 16 ? -8.812 -13.18 7.316 1 79.62 16 LYS B O 1
ATOM 660 N N . GLY B 1 17 ? -9.109 -15.258 8.055 1 85.38 17 GLY B N 1
ATOM 661 C CA . GLY B 1 17 ? -7.684 -15.477 8.234 1 85.38 17 GLY B CA 1
ATOM 662 C C . GLY B 1 17 ? -6.891 -15.375 6.945 1 85.38 17 GLY B C 1
ATOM 663 O O . GLY B 1 17 ? -5.867 -14.688 6.891 1 85.38 17 GLY B O 1
ATOM 664 N N . GLU B 1 18 ? -7.391 -16 6.027 1 84.94 18 GLU B N 1
ATOM 665 C CA . GLU B 1 18 ? -6.719 -15.977 4.73 1 84.94 18 GLU B CA 1
ATOM 666 C C . GLU B 1 18 ? -6.754 -14.578 4.121 1 84.94 18 GLU B C 1
ATOM 668 O O . GLU B 1 18 ? -5.75 -14.102 3.586 1 84.94 18 GLU B O 1
ATOM 673 N N . ARG B 1 19 ? -7.93 -13.984 4.285 1 83.88 19 ARG B N 1
ATOM 674 C CA . ARG B 1 19 ? -8.07 -12.633 3.75 1 83.88 19 ARG B CA 1
ATOM 675 C C . ARG B 1 19 ? -7.09 -11.672 4.418 1 83.88 19 ARG B C 1
ATOM 677 O O . ARG B 1 19 ? -6.473 -10.844 3.75 1 83.88 19 ARG B O 1
ATOM 684 N N . LYS B 1 20 ? -6.957 -11.906 5.719 1 88.56 20 LYS B N 1
ATOM 685 C CA . LYS B 1 20 ? -6.027 -11.062 6.461 1 88.56 20 LYS B CA 1
ATOM 686 C C . LYS B 1 20 ? -4.586 -11.336 6.039 1 88.56 20 LYS B C 1
ATOM 688 O O . LYS B 1 20 ? -3.793 -10.398 5.875 1 88.56 20 LYS B O 1
ATOM 693 N N . SER B 1 21 ? -4.281 -12.531 5.828 1 92.25 21 SER B N 1
ATOM 694 C CA . SER B 1 21 ? -2.934 -12.922 5.422 1 92.25 21 SER B CA 1
ATOM 695 C C . SER B 1 21 ? -2.605 -12.406 4.027 1 92.25 21 SER B C 1
ATOM 697 O O . SER B 1 21 ? -1.495 -11.938 3.775 1 92.25 21 SER B O 1
ATOM 699 N N . ASN B 1 22 ? -3.506 -12.461 3.199 1 93.62 22 ASN B N 1
ATOM 700 C CA . ASN B 1 22 ? -3.299 -11.969 1.841 1 93.62 22 ASN B CA 1
ATOM 701 C C . ASN B 1 22 ? -3.109 -10.461 1.812 1 93.62 22 ASN B C 1
ATOM 703 O O . ASN B 1 22 ? -2.244 -9.953 1.098 1 93.62 22 ASN B O 1
ATOM 707 N N . MET B 1 23 ? -3.939 -9.727 2.561 1 94 23 MET B N 1
ATOM 708 C CA . MET B 1 23 ? -3.781 -8.281 2.686 1 94 23 MET B CA 1
ATOM 709 C C . MET B 1 23 ? -2.408 -7.93 3.248 1 94 23 MET B C 1
ATOM 711 O O . MET B 1 23 ? -1.73 -7.039 2.732 1 94 23 MET B O 1
ATOM 715 N N . GLN B 1 24 ? -2.02 -8.742 4.219 1 93.38 24 GLN B N 1
ATOM 716 C CA . GLN B 1 24 ? -0.727 -8.492 4.848 1 93.38 24 GLN B CA 1
ATOM 717 C C . GLN B 1 24 ? 0.419 -8.75 3.873 1 93.38 24 GLN B C 1
ATOM 719 O O . GLN B 1 24 ? 1.399 -8 3.846 1 93.38 24 GLN B O 1
ATOM 724 N N . ALA B 1 25 ? 0.263 -9.773 3.113 1 93.81 25 ALA B N 1
ATOM 725 C CA . ALA B 1 25 ? 1.284 -10.07 2.111 1 93.81 25 ALA B CA 1
ATOM 726 C C . ALA B 1 25 ? 1.406 -8.938 1.101 1 93.81 25 ALA B C 1
ATOM 728 O O . ALA B 1 25 ? 2.514 -8.508 0.769 1 93.81 25 ALA B O 1
ATOM 729 N N . ALA B 1 26 ? 0.31 -8.406 0.58 1 95.88 26 ALA B N 1
ATOM 730 C CA . ALA B 1 26 ? 0.303 -7.305 -0.374 1 95.88 26 ALA B CA 1
ATOM 731 C C . ALA B 1 26 ? 0.929 -6.051 0.234 1 95.88 26 ALA B C 1
ATOM 733 O O . ALA B 1 26 ? 1.757 -5.395 -0.401 1 95.88 26 ALA B O 1
ATOM 734 N N . LEU B 1 27 ? 0.553 -5.746 1.489 1 95.56 27 LEU B N 1
ATOM 735 C CA . LEU B 1 27 ? 1.052 -4.555 2.168 1 95.56 27 LEU B CA 1
ATOM 736 C C . LEU B 1 27 ? 2.555 -4.656 2.406 1 95.56 27 LEU B C 1
ATOM 738 O O . LEU B 1 27 ? 3.281 -3.674 2.236 1 95.56 27 LEU B O 1
ATOM 742 N N . GLU B 1 28 ? 3.021 -5.887 2.76 1 93 28 GLU B N 1
ATOM 743 C CA . GLU B 1 28 ? 4.441 -6.098 3.025 1 93 28 GLU B CA 1
ATOM 744 C C . GLU B 1 28 ? 5.273 -5.914 1.759 1 93 28 GLU B C 1
ATOM 746 O O . GLU B 1 28 ? 6.352 -5.324 1.799 1 93 28 GLU B O 1
ATOM 751 N N . ILE B 1 29 ? 4.805 -6.332 0.619 1 92.94 29 ILE B N 1
ATOM 752 C CA . ILE B 1 29 ? 5.516 -6.188 -0.645 1 92.94 29 ILE B CA 1
ATOM 753 C C . ILE B 1 29 ? 5.598 -4.711 -1.026 1 92.94 29 ILE B C 1
ATOM 755 O O . ILE B 1 29 ? 6.664 -4.215 -1.388 1 92.94 29 ILE B O 1
ATOM 759 N N . THR B 1 30 ? 4.477 -4.059 -0.931 1 93.81 30 THR B N 1
ATOM 760 C CA . THR B 1 30 ? 4.434 -2.639 -1.268 1 93.81 30 THR B CA 1
ATOM 761 C C . THR B 1 30 ? 5.398 -1.845 -0.394 1 93.81 30 THR B C 1
ATOM 763 O O . THR B 1 30 ? 6.137 -0.994 -0.892 1 93.81 30 THR B O 1
ATOM 766 N N . ALA B 1 31 ? 5.363 -2.107 0.889 1 93.69 31 ALA B N 1
ATOM 767 C CA . ALA B 1 31 ? 6.227 -1.399 1.829 1 93.69 31 ALA B CA 1
ATOM 768 C C . ALA B 1 31 ? 7.695 -1.717 1.568 1 93.69 31 ALA B C 1
ATOM 770 O O . ALA B 1 31 ? 8.562 -0.845 1.699 1 93.69 31 ALA B O 1
ATOM 771 N N . LYS B 1 32 ? 8.023 -2.947 1.256 1 93.56 32 LYS B N 1
ATOM 772 C CA . LYS B 1 32 ? 9.398 -3.383 1.035 1 93.56 32 LYS B CA 1
ATOM 773 C C . LYS B 1 32 ? 10.039 -2.607 -0.111 1 93.56 32 LYS B C 1
ATOM 775 O O . LYS B 1 32 ? 11.195 -2.189 -0.013 1 93.56 32 LYS B O 1
ATOM 780 N N . TYR B 1 33 ? 9.32 -2.357 -1.156 1 93.44 33 TYR B N 1
ATOM 781 C CA . TYR B 1 33 ? 9.898 -1.749 -2.35 1 93.44 33 TYR B CA 1
ATOM 782 C C . TYR B 1 33 ? 9.711 -0.237 -2.334 1 93.44 33 TYR B C 1
ATOM 784 O O . TYR B 1 33 ? 10.508 0.498 -2.918 1 93.44 33 TYR B O 1
ATOM 792 N N . CYS B 1 34 ? 8.695 0.208 -1.702 1 96.5 34 CYS B N 1
ATOM 793 C CA . CYS B 1 34 ? 8.367 1.627 -1.77 1 96.5 34 CYS B CA 1
ATOM 794 C C . CYS B 1 34 ? 8.391 2.26 -0.382 1 96.5 34 CYS B C 1
ATOM 796 O O . CYS B 1 34 ? 7.602 3.16 -0.092 1 96.5 34 CYS B O 1
ATOM 798 N N . HIS B 1 35 ? 9.312 1.783 0.418 1 94.62 35 HIS B N 1
ATOM 799 C CA . HIS B 1 35 ? 9.367 2.203 1.813 1 94.62 35 HIS B CA 1
ATOM 800 C C . HIS B 1 35 ? 9.516 3.717 1.928 1 94.62 35 HIS B C 1
ATOM 802 O O . HIS B 1 35 ? 8.812 4.359 2.705 1 94.62 35 HIS B O 1
ATOM 808 N N . ASN B 1 36 ? 10.367 4.332 1.144 1 95.31 36 ASN B N 1
ATOM 809 C CA . ASN B 1 36 ? 10.625 5.762 1.233 1 95.31 36 ASN B CA 1
ATOM 810 C C . ASN B 1 36 ? 9.414 6.586 0.803 1 95.31 36 ASN B C 1
ATOM 812 O O . ASN B 1 36 ? 9.039 7.543 1.479 1 95.31 36 ASN B O 1
ATOM 816 N N . GLU B 1 37 ? 8.852 6.184 -0.28 1 96.38 37 GLU B N 1
ATOM 817 C CA . GLU B 1 37 ? 7.668 6.887 -0.766 1 96.38 37 GLU B CA 1
ATOM 818 C C . GLU B 1 37 ? 6.52 6.789 0.235 1 96.38 37 GLU B C 1
ATOM 820 O O . GLU B 1 37 ? 5.82 7.777 0.48 1 96.38 37 GLU B O 1
ATOM 825 N N . MET B 1 38 ? 6.391 5.66 0.896 1 96.81 38 MET B N 1
ATOM 826 C CA . MET B 1 38 ? 5.316 5.438 1.858 1 96.81 38 MET B CA 1
ATOM 827 C C . MET B 1 38 ? 5.547 6.25 3.129 1 96.81 38 MET B C 1
ATOM 829 O O . MET B 1 38 ? 4.609 6.824 3.682 1 96.81 38 MET B O 1
ATOM 833 N N . GLU B 1 39 ? 6.723 6.32 3.555 1 95.94 39 GLU B N 1
ATOM 834 C CA . GLU B 1 39 ? 7.039 7.078 4.762 1 95.94 39 GLU B CA 1
ATOM 835 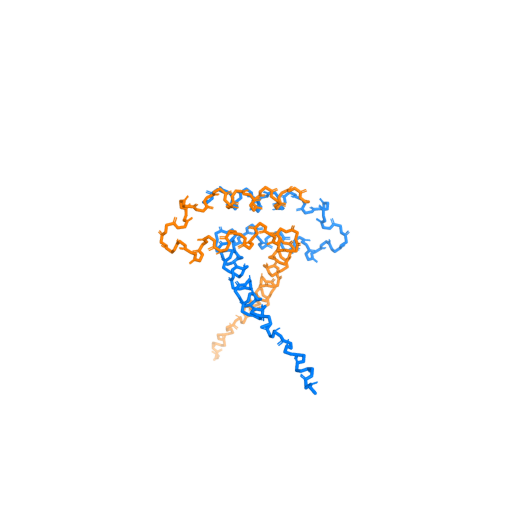C C . GLU B 1 39 ? 6.785 8.57 4.559 1 95.94 39 GLU B C 1
ATOM 837 O O . GLU B 1 39 ? 6.242 9.234 5.438 1 95.94 39 GLU B O 1
ATOM 842 N N . GLU B 1 40 ? 7.18 9.031 3.416 1 96.69 40 GLU B N 1
ATOM 843 C CA . GLU B 1 40 ? 6.941 10.445 3.125 1 96.69 40 GLU B CA 1
ATOM 844 C C . GLU B 1 40 ? 5.445 10.75 3.062 1 96.69 40 GLU B C 1
ATOM 846 O O . GLU B 1 40 ? 4.992 11.766 3.594 1 96.69 40 GLU B O 1
ATOM 851 N N . TYR B 1 41 ? 4.762 9.961 2.391 1 96.25 41 TYR B N 1
ATOM 852 C CA . TYR B 1 41 ? 3.312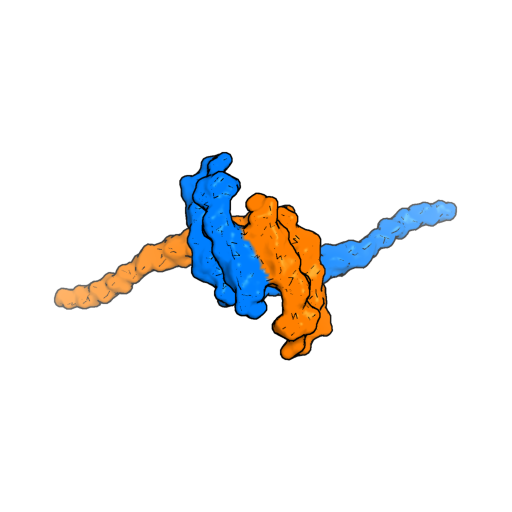 10.117 2.334 1 96.25 41 TYR B CA 1
ATOM 853 C C . TYR B 1 41 ? 2.701 10.055 3.729 1 96.25 41 TYR B C 1
ATOM 855 O O . TYR B 1 41 ? 1.869 10.883 4.09 1 96.25 41 TYR B O 1
ATOM 863 N N . GLY B 1 42 ? 3.084 9.07 4.516 1 96.12 42 GLY B N 1
ATOM 864 C CA . GLY B 1 42 ? 2.604 8.953 5.883 1 96.12 42 GLY B CA 1
ATOM 865 C C . GLY B 1 42 ? 2.895 10.18 6.723 1 96.12 42 GLY B C 1
ATOM 866 O O . GLY B 1 42 ? 2.045 10.625 7.5 1 96.12 42 GLY B O 1
ATOM 867 N N . LYS B 1 43 ? 4.098 10.688 6.66 1 95.94 43 LYS B N 1
ATOM 868 C CA . LYS B 1 43 ? 4.465 11.922 7.359 1 95.94 43 LYS B CA 1
ATOM 869 C C . LYS B 1 43 ? 3.529 13.062 6.984 1 95.94 43 LYS B C 1
ATOM 871 O O . LYS B 1 43 ? 3.084 13.82 7.855 1 95.94 43 LYS B O 1
ATOM 876 N N . CYS B 1 44 ? 3.24 13.18 5.695 1 96.38 44 CYS B N 1
ATOM 877 C CA . CYS B 1 44 ? 2.334 14.219 5.203 1 96.38 44 CYS B CA 1
ATOM 878 C C . CYS B 1 44 ? 0.936 14.039 5.781 1 96.38 44 CYS B C 1
ATOM 880 O O . CYS B 1 44 ? 0.327 14.992 6.258 1 96.38 44 CYS B O 1
ATOM 882 N N . VAL B 1 45 ? 0.509 12.789 5.777 1 94.94 45 VAL B N 1
ATOM 883 C CA . VAL B 1 45 ? -0.817 12.469 6.293 1 94.94 45 VAL B CA 1
ATOM 884 C C . VAL B 1 45 ? -0.891 12.805 7.781 1 94.94 45 VAL B C 1
ATOM 886 O O . VAL B 1 45 ? -1.873 13.391 8.242 1 94.94 45 VAL B O 1
ATOM 889 N N . SER B 1 46 ? 0.145 12.5 8.438 1 93.75 46 SER B N 1
ATOM 890 C CA . SER B 1 46 ? 0.163 12.727 9.875 1 93.75 46 SER B CA 1
ATOM 891 C C . SER B 1 46 ? 0.287 14.211 10.195 1 93.75 46 SER B C 1
ATOM 893 O O . SER B 1 46 ? -0.227 14.68 11.219 1 93.75 46 SER B O 1
ATOM 895 N N . SER B 1 47 ? 0.917 14.938 9.312 1 94.12 47 SER B N 1
ATOM 896 C CA . SER B 1 47 ? 1.18 16.344 9.562 1 94.12 47 SER B CA 1
ATOM 897 C C . SER B 1 47 ? 0.015 17.219 9.109 1 94.12 47 SER B C 1
ATOM 899 O O . SER B 1 47 ? -0.091 18.391 9.5 1 94.12 47 SER B O 1
ATOM 901 N N . LYS B 1 48 ? -0.808 16.719 8.227 1 92.38 48 LYS B N 1
ATOM 902 C CA . LYS B 1 48 ? -1.904 17.5 7.668 1 92.38 48 LYS B CA 1
ATOM 903 C C . LYS B 1 48 ? -3.248 16.812 7.906 1 92.38 48 LYS B C 1
ATOM 905 O O . LYS B 1 48 ? -3.965 16.5 6.957 1 92.38 48 LYS B O 1
ATOM 910 N N . PRO B 1 49 ? -3.494 16.844 9.242 1 86.19 49 PRO B N 1
ATOM 911 C CA . PRO B 1 49 ? -4.77 16.188 9.523 1 86.19 49 PRO B CA 1
ATOM 912 C C . PRO B 1 49 ? -5.969 16.953 8.977 1 86.19 49 PRO B C 1
ATOM 914 O O . PRO B 1 49 ? -5.988 18.188 9.016 1 86.19 49 PRO B O 1
ATOM 917 N N . GLY B 1 50 ? -6.824 16.453 8.289 1 92.06 50 GLY B N 1
ATOM 918 C CA . GLY B 1 50 ? -8.047 17.047 7.773 1 92.06 50 GLY B CA 1
ATOM 919 C C . GLY B 1 50 ? -7.961 17.422 6.309 1 92.06 50 GLY B C 1
ATOM 920 O O . GLY B 1 50 ? -8.98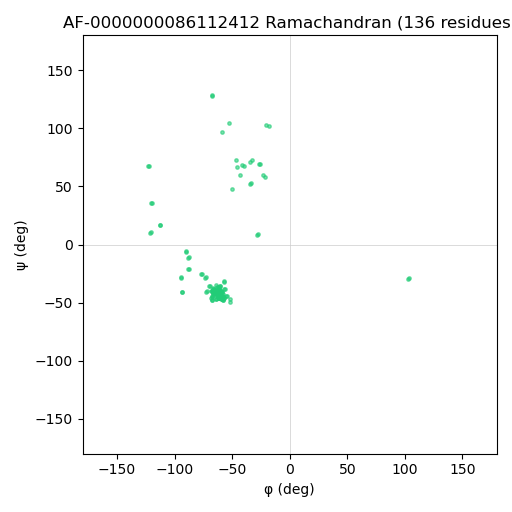4 17.609 5.645 1 92.06 50 GLY B O 1
ATOM 921 N N . THR B 1 51 ? -6.707 17.766 5.859 1 92.44 51 THR B N 1
ATOM 922 C CA . THR B 1 51 ? -6.594 18.219 4.473 1 92.44 51 THR B CA 1
ATOM 923 C C . THR B 1 51 ? -5.641 17.312 3.691 1 92.44 51 THR B C 1
ATOM 925 O O . THR B 1 51 ? -5.207 17.672 2.594 1 92.44 51 THR B O 1
ATOM 928 N N . TRP B 1 52 ? -5.285 16.266 4.246 1 91.62 52 TRP B N 1
ATOM 929 C CA . TRP B 1 52 ? -4.27 15.398 3.656 1 91.62 52 TRP B CA 1
ATOM 930 C C . TRP B 1 52 ? -4.68 14.953 2.258 1 91.62 52 TRP B C 1
ATOM 932 O O . TRP B 1 52 ? -3.826 14.695 1.405 1 91.62 52 TRP B O 1
ATOM 942 N N . HIS B 1 53 ? -5.91 14.789 1.961 1 89.25 53 HIS B N 1
ATOM 943 C CA . HIS B 1 53 ? -6.375 14.297 0.667 1 89.25 53 HIS B CA 1
ATOM 944 C C . HIS B 1 53 ? -5.941 15.234 -0.46 1 89.25 53 HIS B C 1
ATOM 946 O O . HIS B 1 53 ? -5.59 14.773 -1.55 1 89.25 53 HIS B O 1
ATOM 952 N N . HIS B 1 54 ? -5.945 16.484 -0.122 1 92.69 54 HIS B N 1
ATOM 953 C CA . HIS B 1 54 ? -5.555 17.484 -1.108 1 92.69 54 HIS B CA 1
ATOM 954 C C . HIS B 1 54 ? -4.07 17.812 -1.005 1 92.69 54 HIS B C 1
ATOM 956 O O . HIS B 1 54 ? -3.363 17.844 -2.014 1 92.69 54 HIS B O 1
ATOM 962 N N . ASP B 1 55 ? -3.633 17.906 0.191 1 94.94 55 ASP B N 1
ATOM 963 C CA . ASP B 1 55 ? -2.279 18.406 0.414 1 94.94 55 ASP B CA 1
ATOM 964 C C . ASP B 1 55 ? -1.237 17.344 0.079 1 94.94 55 ASP B C 1
ATOM 966 O O . ASP B 1 55 ? -0.114 17.672 -0.313 1 94.94 55 ASP B O 1
ATOM 970 N N . CYS B 1 56 ? -1.643 16.109 0.167 1 96.56 56 CYS B N 1
ATOM 971 C CA . CYS B 1 56 ? -0.649 15.055 0.025 1 96.56 56 CYS B CA 1
ATOM 972 C C . CYS B 1 56 ? -0.877 14.258 -1.256 1 96.56 56 CYS B C 1
ATOM 974 O O . CYS B 1 56 ? -0.315 13.18 -1.428 1 96.56 56 CYS B O 1
ATOM 976 N N . HIS B 1 57 ? -1.615 14.773 -2.158 1 95.38 57 HIS B N 1
ATOM 977 C CA . HIS B 1 57 ? -1.991 14.07 -3.377 1 95.38 57 HIS B CA 1
ATOM 978 C C . HIS B 1 57 ? -0.762 13.688 -4.195 1 95.38 57 HIS B C 1
ATOM 980 O O . HIS B 1 57 ? -0.667 12.562 -4.691 1 95.38 57 HIS B O 1
ATOM 986 N N . THR B 1 58 ? 0.183 14.578 -4.34 1 96.62 58 THR B N 1
ATOM 987 C CA . THR B 1 58 ? 1.372 14.328 -5.145 1 96.62 58 THR B CA 1
ATOM 988 C C . THR B 1 58 ? 2.172 13.156 -4.582 1 96.62 58 THR B C 1
ATOM 990 O O . THR B 1 58 ? 2.703 12.344 -5.336 1 96.62 58 THR B O 1
ATOM 993 N N . LEU B 1 59 ? 2.268 13.031 -3.283 1 96.69 59 LEU B N 1
ATOM 994 C CA . LEU B 1 59 ? 2.99 11.938 -2.639 1 96.69 59 LEU B CA 1
ATOM 995 C C . LEU B 1 59 ? 2.256 10.609 -2.828 1 96.69 59 LEU B C 1
ATOM 997 O O . LEU B 1 59 ? 2.885 9.57 -3.039 1 96.69 59 LEU B O 1
ATOM 1001 N N . LYS B 1 60 ? 0.95 10.703 -2.811 1 95.75 60 LYS B N 1
ATOM 1002 C CA . LYS B 1 60 ? 0.138 9.523 -3.09 1 95.75 60 LYS B CA 1
ATOM 1003 C C . LYS B 1 60 ? 0.407 8.984 -4.492 1 95.75 60 LYS B C 1
ATOM 1005 O O . LYS B 1 60 ? 0.55 7.777 -4.688 1 95.75 60 LYS B O 1
ATOM 1010 N N . VAL B 1 61 ? 0.47 9.883 -5.434 1 96.88 61 VAL B N 1
ATOM 1011 C CA . VAL B 1 61 ? 0.728 9.508 -6.82 1 96.88 61 VAL B CA 1
ATOM 1012 C C . VAL B 1 61 ? 2.115 8.875 -6.938 1 96.88 61 VAL B C 1
ATOM 1014 O O . VAL B 1 61 ? 2.307 7.918 -7.688 1 96.88 61 VAL B O 1
ATOM 1017 N N . LYS B 1 62 ? 3.074 9.305 -6.23 1 97.25 62 LYS B N 1
ATOM 1018 C CA . LYS B 1 62 ? 4.422 8.742 -6.242 1 97.25 62 LYS B CA 1
ATOM 1019 C C . LYS B 1 62 ? 4.43 7.316 -5.703 1 97.25 62 LYS B C 1
ATOM 1021 O O . LYS B 1 62 ? 5.148 6.457 -6.215 1 97.25 62 LYS B O 1
ATOM 1026 N N . VAL B 1 63 ? 3.629 7.137 -4.629 1 96.69 63 VAL B N 1
ATOM 1027 C CA . VAL B 1 63 ? 3.494 5.777 -4.105 1 96.69 63 VAL B CA 1
ATOM 1028 C C . VAL B 1 63 ? 2.939 4.859 -5.195 1 96.69 63 VAL B C 1
ATOM 1030 O O . VAL B 1 63 ? 3.438 3.752 -5.391 1 96.69 63 VAL B O 1
ATOM 1033 N N . ALA B 1 64 ? 1.91 5.332 -5.906 1 96.38 64 ALA B N 1
ATOM 1034 C CA . ALA B 1 64 ? 1.298 4.555 -6.977 1 96.38 64 ALA B CA 1
ATOM 1035 C C . ALA B 1 64 ? 2.305 4.254 -8.086 1 96.38 64 ALA B C 1
ATOM 1037 O O . ALA B 1 64 ? 2.389 3.123 -8.562 1 96.38 64 ALA B O 1
ATOM 1038 N N . GLN B 1 65 ? 3.088 5.211 -8.508 1 96.44 65 GLN B N 1
ATOM 1039 C CA . GLN B 1 65 ? 4.098 5.043 -9.547 1 96.44 65 GLN B CA 1
ATOM 1040 C C . GLN B 1 65 ? 5.172 4.051 -9.117 1 96.44 65 GLN B C 1
ATOM 1042 O O . GLN B 1 65 ? 5.605 3.211 -9.906 1 96.44 65 GLN B O 1
ATOM 1047 N N . CYS B 1 66 ? 5.59 4.199 -7.906 1 96.69 66 CYS B N 1
ATOM 1048 C CA . CYS B 1 66 ? 6.574 3.266 -7.367 1 96.69 66 CYS B CA 1
ATOM 1049 C C . CYS B 1 66 ? 6.027 1.842 -7.367 1 96.69 66 CYS B C 1
ATOM 1051 O O . CYS B 1 66 ? 6.742 0.899 -7.707 1 96.69 66 CYS B O 1
ATOM 1053 N N . THR B 1 67 ? 4.762 1.643 -6.895 1 95.12 67 THR B N 1
ATOM 1054 C CA . THR B 1 67 ? 4.117 0.335 -6.824 1 95.12 67 THR B CA 1
ATOM 1055 C C . THR B 1 67 ? 4.09 -0.33 -8.195 1 95.12 67 THR B C 1
ATOM 1057 O O . THR B 1 67 ? 4.34 -1.532 -8.312 1 95.12 67 THR B O 1
ATOM 1060 N N . SER B 1 68 ? 3.871 0.452 -9.25 1 94.38 68 SER B N 1
ATOM 1061 C CA . SER B 1 68 ? 3.723 -0.129 -10.578 1 94.38 68 SER B CA 1
ATOM 1062 C C . SER B 1 68 ? 5.074 -0.28 -11.266 1 94.38 68 SER B C 1
ATOM 1064 O O . SER B 1 68 ? 5.168 -0.902 -12.328 1 94.38 68 SER B O 1
ATOM 1066 N N . SER B 1 69 ? 6.102 0.261 -10.789 1 89.5 69 SER B N 1
ATOM 1067 C CA . SER B 1 69 ? 7.41 0.249 -11.438 1 89.5 69 SER B CA 1
ATOM 1068 C C . SER B 1 69 ? 8.227 -0.965 -11.008 1 89.5 69 SER B C 1
ATOM 1070 O O . SER B 1 69 ? 9.266 -1.264 -11.602 1 89.5 69 SER B O 1
ATOM 1072 N N . GLN B 1 70 ? 7.766 -1.652 -10.156 1 69.38 70 GLN B N 1
ATOM 1073 C CA . GLN B 1 70 ? 8.508 -2.801 -9.648 1 69.38 70 GLN B CA 1
ATOM 1074 C C . GLN B 1 70 ? 8.008 -4.098 -10.273 1 69.38 70 GLN B C 1
ATOM 1076 O O . GLN B 1 70 ? 6.848 -4.195 -10.672 1 69.38 70 GLN B O 1
#

Nearest PDB structures (foldseek):
  8j9h-assembly1_BL  TM=6.939E-01  e=6.074E-01  Euglena gracilis
  8esw-assembly1_BL  TM=5.290E-01  e=2.87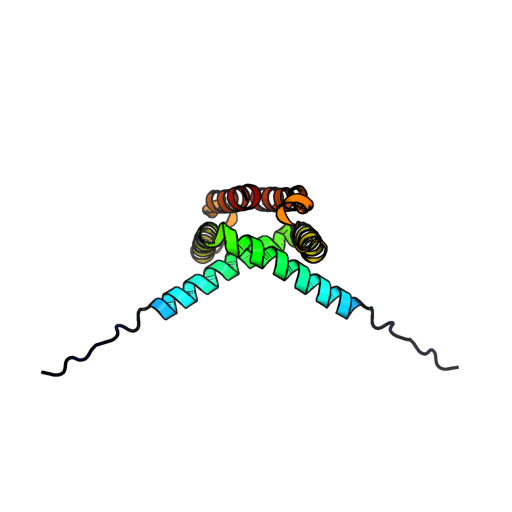0E+00  Drosophila melanogaster
  7arb-assembly1_p  TM=5.987E-01  e=7.099E+00  Arabidopsis thaliana
  8j9h-assembly1_BL  TM=6.943E-01  e=7.664E-01  Euglena gracilis

Radius of gyration: 20.07 Å; Cα contacts (8 Å, |Δi|>4): 130; chains: 2; bounding box: 75×51×46 Å